Protein AF-A0A7C6YWI2-F1 (afdb_monomer)

Radius of gyration: 17.61 Å; Cα contacts (8 Å, |Δi|>4): 154; chains: 1; bounding box: 39×37×52 Å

Solvent-accessible surface area (backbone atoms only — not comparable to full-atom values): 9623 Å² total; per-residue (Å²): 135,79,78,83,79,51,49,63,58,47,28,49,43,37,75,75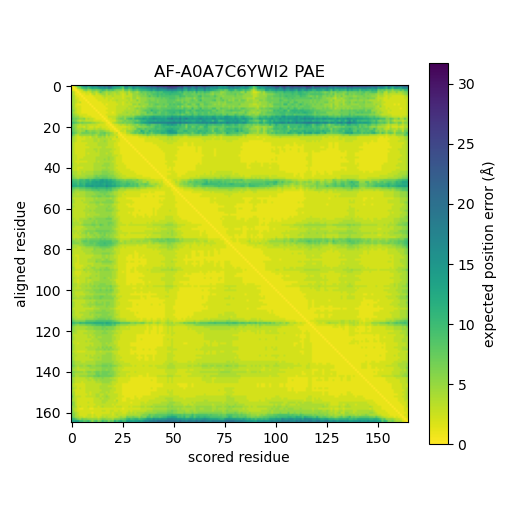,63,52,90,75,86,89,83,56,56,66,49,53,40,34,41,50,49,42,53,55,40,50,51,50,49,50,52,68,77,43,61,95,52,94,68,86,73,39,54,48,75,57,51,46,50,53,50,47,67,76,55,40,80,74,41,55,89,78,56,69,77,56,72,68,51,39,57,47,41,63,78,66,36,72,79,34,49,54,64,79,47,55,83,38,66,71,40,45,50,20,47,50,45,41,51,55,62,54,67,73,48,80,72,59,64,71,57,32,48,73,64,35,49,72,57,34,56,32,36,78,69,71,74,41,68,83,46,67,70,51,50,36,53,50,53,30,42,54,57,54,50,36,55,51,62,20,72,49,133

Sequence (165 aa):
SVEWPSKNHLKEMVADGVGILKVGPELTFAFREALFLLENIERELFVGSRRELSNLKSVVEEVMLAEPKDWRPYYKGGEEELRFARKYSLSDRIRYYWPHPKISGALSTLLANLNARELPLPLLSQYFPIQYEKIRAGKLVNNPEALIKDHIGEILAKYHFATKP

Foldseek 3Di:
DDDDDFLVRLLVCVVVPPPDDDDDLVLLLLLLLLLVLLLVLLCVVQPVHPDDALVLLVLLVVVCVVPVVQPVVPFDDDPVSSSCCSRPNSVNSSSVCCPPPSNVVSSVRSQVSQVVDFRDLVSCCVRPVVVSVCVVVVNFDRGSVRSSVVSSVVVVVSNVSSPDD

Nearest PDB structures (foldseek):
  2fiq-assembly3_A  TM=9.652E-01  e=5.813E-12  Escherichia coli O157:H7
  2fiq-assembly2_D  TM=9.408E-01  e=7.097E-12  Escherichia coli O157:H7
  2fiq-assembly3_C  TM=9.619E-01  e=1.742E-11  Escherichia coli O157:H7
  3txv-assembly1_A  TM=9.181E-01  e=4.068E-11  Sinorhizobium meliloti
  8t69-assembly1_A  TM=2.185E-01  e=2.909E+00  Homo sapiens

pLDDT: mean 94.99, std 6.32, range [50.88, 98.81]

Mean predicted aligned error: 3.67 Å

Secondary structure (DSSP, 8-state):
---PPPHHHHHHHHHTT------SHHHHHHHHHHHHHHHHHHHHHTTTSSPPP--HHHHHHHHHHH-GGGTTTT--SSHHHHHHHHHH-TT-GGGGTTTSHHHHHHHHHHHHHHHTSPPPHHHHHHH-HHHHHHHHTTSS-SSHHHHHHHHHHHHHHHHHHHH--

Structure (mmCIF, N/CA/C/O backbone):
data_AF-A0A7C6YWI2-F1
#
_entry.id   AF-A0A7C6YWI2-F1
#
loop_
_atom_site.group_PDB
_atom_site.id
_atom_site.type_symbol
_atom_site.label_atom_id
_atom_site.label_alt_id
_atom_site.label_comp_id
_atom_site.label_asym_id
_atom_site.label_entity_id
_atom_site.label_seq_id
_atom_site.pdbx_PDB_ins_code
_atom_site.Cartn_x
_atom_site.Cartn_y
_atom_site.Cartn_z
_atom_site.occupancy
_atom_site.B_iso_or_equiv
_atom_site.auth_seq_id
_atom_site.auth_comp_id
_atom_site.auth_asym_id
_atom_site.auth_atom_id
_atom_site.pdbx_PDB_model_num
ATOM 1 N N . SER A 1 1 ? 21.021 -4.063 -8.009 1.00 50.88 1 SER A N 1
ATOM 2 C CA . SER A 1 1 ? 19.937 -3.239 -7.440 1.00 50.88 1 SER A CA 1
ATOM 3 C C . SER A 1 1 ? 18.753 -3.319 -8.384 1.00 50.88 1 SER A C 1
ATOM 5 O O . SER A 1 1 ? 18.95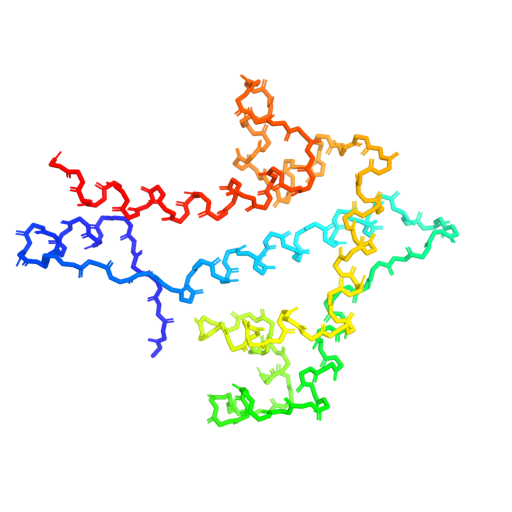9 -3.296 -9.588 1.00 50.88 1 SER A O 1
ATOM 7 N N . VAL A 1 2 ? 17.542 -3.534 -7.868 1.00 69.56 2 VAL A N 1
ATOM 8 C CA . VAL A 1 2 ? 16.312 -3.420 -8.672 1.00 69.56 2 VAL A CA 1
ATOM 9 C C . VAL A 1 2 ? 15.910 -1.957 -8.604 1.00 69.56 2 VAL A C 1
ATOM 11 O O . VAL A 1 2 ? 15.754 -1.461 -7.498 1.00 69.56 2 VAL A O 1
ATOM 14 N N . GLU A 1 3 ? 15.771 -1.288 -9.742 1.00 80.25 3 GLU A N 1
ATOM 15 C CA . GLU A 1 3 ? 15.262 0.081 -9.853 1.00 80.25 3 GLU A CA 1
ATOM 16 C C . GLU A 1 3 ? 14.166 0.101 -10.918 1.00 80.25 3 GLU A C 1
ATOM 18 O O . GLU A 1 3 ? 14.255 -0.618 -11.918 1.00 80.25 3 GLU A O 1
ATOM 23 N N . TRP A 1 4 ? 13.109 0.885 -10.697 1.00 86.88 4 TRP A N 1
ATOM 24 C CA . TRP A 1 4 ? 12.028 1.005 -11.671 1.00 86.88 4 TRP A CA 1
ATOM 25 C C . TRP A 1 4 ? 12.378 2.046 -12.733 1.00 86.88 4 TRP A C 1
ATOM 27 O O . TRP A 1 4 ? 12.786 3.156 -12.384 1.00 86.88 4 TRP A O 1
ATOM 37 N N . PRO A 1 5 ? 12.193 1.736 -14.027 1.00 86.06 5 PRO A N 1
ATOM 38 C CA . PRO A 1 5 ? 12.545 2.662 -15.091 1.00 86.06 5 PRO A CA 1
ATOM 39 C C . PRO A 1 5 ? 11.615 3.880 -15.081 1.00 86.06 5 PRO A C 1
ATOM 41 O O . PRO A 1 5 ? 10.404 3.771 -14.839 1.00 86.06 5 PRO A O 1
ATOM 44 N N . SER A 1 6 ? 12.180 5.052 -15.375 1.00 90.06 6 SER A N 1
ATOM 45 C CA . SER A 1 6 ? 11.403 6.276 -15.579 1.00 90.06 6 SER A CA 1
ATOM 46 C C . SER A 1 6 ? 10.552 6.176 -16.852 1.00 90.06 6 SER A C 1
ATOM 48 O O . SER A 1 6 ? 10.843 5.387 -17.752 1.00 90.06 6 SER A O 1
ATOM 50 N N . LYS A 1 7 ? 9.510 7.010 -16.973 1.00 91.19 7 LYS A N 1
ATOM 51 C CA . LYS A 1 7 ? 8.679 7.056 -18.193 1.00 91.19 7 LYS A CA 1
ATOM 52 C C . LYS A 1 7 ? 9.482 7.378 -19.461 1.00 91.19 7 LYS A C 1
ATOM 54 O O . LYS A 1 7 ? 9.164 6.858 -20.523 1.00 91.19 7 LYS A O 1
ATOM 59 N N . ASN A 1 8 ? 10.516 8.216 -19.341 1.00 91.44 8 ASN A N 1
ATOM 60 C CA . ASN A 1 8 ? 11.359 8.608 -20.471 1.00 91.44 8 ASN A CA 1
ATOM 61 C C . ASN A 1 8 ? 12.277 7.459 -20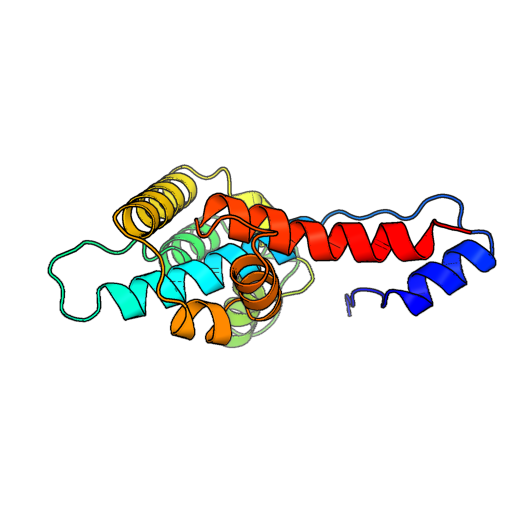.874 1.00 91.44 8 ASN A C 1
ATOM 63 O O . ASN A 1 8 ? 12.360 7.148 -22.052 1.00 91.44 8 ASN A O 1
ATOM 67 N N . HIS A 1 9 ? 12.857 6.759 -19.897 1.00 91.19 9 HIS A N 1
ATOM 68 C CA . HIS A 1 9 ? 13.675 5.588 -20.183 1.00 91.19 9 HIS A CA 1
ATOM 69 C C . HIS A 1 9 ? 12.858 4.473 -20.851 1.00 91.19 9 HIS A C 1
ATOM 71 O O . HIS A 1 9 ? 13.295 3.870 -21.822 1.00 91.19 9 HIS A O 1
ATOM 77 N N . LEU A 1 10 ? 11.621 4.244 -20.396 1.00 91.19 10 LEU A N 1
ATOM 78 C CA . LEU A 1 10 ? 10.709 3.313 -21.067 1.00 91.19 10 LEU A CA 1
ATOM 79 C C . LEU A 1 10 ? 10.409 3.741 -22.517 1.00 91.19 10 LEU A C 1
ATOM 81 O O . LEU A 1 10 ? 10.327 2.887 -23.395 1.00 91.19 10 LEU A O 1
ATOM 85 N N . LYS A 1 11 ? 10.244 5.045 -22.775 1.00 90.75 11 LYS A N 1
ATOM 86 C CA . LYS A 1 11 ? 10.012 5.596 -24.122 1.00 90.75 11 LYS A CA 1
ATOM 87 C C . LYS A 1 11 ? 11.243 5.420 -25.020 1.00 90.75 11 LYS A C 1
ATOM 89 O O . LYS A 1 11 ? 11.083 5.036 -26.173 1.00 90.75 11 LYS A O 1
ATOM 94 N N . GLU A 1 12 ? 12.442 5.656 -24.488 1.00 92.50 12 GLU A N 1
ATOM 95 C CA . GLU A 1 12 ? 13.721 5.399 -25.167 1.00 92.50 12 GLU A CA 1
ATOM 96 C C . GLU A 1 12 ? 13.840 3.922 -25.551 1.00 92.50 12 GLU A C 1
ATOM 98 O O . GLU A 1 12 ? 14.053 3.615 -26.715 1.00 92.50 12 GLU A O 1
ATOM 103 N N . MET A 1 13 ? 13.558 2.999 -24.624 1.00 90.19 13 MET A N 1
ATOM 104 C CA . MET A 1 13 ? 13.566 1.560 -24.917 1.00 90.19 13 MET A CA 1
ATOM 105 C C . MET A 1 13 ? 12.621 1.183 -26.068 1.00 90.19 13 MET A C 1
ATOM 107 O O . MET A 1 13 ? 12.970 0.356 -26.909 1.00 90.19 13 MET A O 1
ATOM 111 N N . VAL A 1 14 ? 11.416 1.763 -26.114 1.00 90.56 14 VAL A N 1
ATOM 112 C CA . VAL A 1 14 ? 10.465 1.524 -27.213 1.00 90.56 14 VAL A CA 1
ATOM 113 C C . VAL A 1 14 ? 10.999 2.093 -28.530 1.00 90.56 14 VAL A C 1
ATOM 115 O O . VAL A 1 14 ? 10.908 1.418 -29.554 1.00 90.56 14 VAL A O 1
ATOM 118 N N . ALA A 1 15 ? 11.587 3.294 -28.508 1.00 89.69 15 ALA A N 1
ATOM 119 C CA . ALA A 1 15 ? 12.219 3.899 -29.681 1.00 89.69 15 ALA A CA 1
ATOM 120 C C . ALA A 1 15 ? 13.410 3.068 -30.199 1.00 89.69 15 ALA A C 1
ATOM 122 O O . ALA A 1 15 ? 13.584 2.943 -31.410 1.00 89.69 15 ALA A O 1
ATOM 123 N N . ASP A 1 16 ? 14.147 2.421 -29.294 1.00 91.56 16 ASP A N 1
ATOM 124 C CA . ASP A 1 16 ? 15.270 1.524 -29.592 1.00 91.56 16 ASP A CA 1
ATOM 125 C C . ASP A 1 16 ? 14.826 0.107 -30.018 1.00 91.56 16 ASP A C 1
ATOM 127 O O . ASP A 1 16 ? 15.650 -0.790 -30.209 1.00 91.56 16 ASP A O 1
ATOM 131 N N . GLY A 1 17 ? 13.518 -0.117 -30.198 1.00 87.25 17 GLY A N 1
ATOM 132 C CA . GLY A 1 17 ? 12.968 -1.342 -30.783 1.00 87.25 17 GLY A CA 1
ATOM 133 C C . GLY A 1 17 ? 12.512 -2.406 -29.781 1.00 87.25 17 GLY A C 1
ATOM 134 O O . GLY A 1 17 ? 12.210 -3.533 -30.186 1.00 87.25 17 GLY A O 1
ATOM 135 N N . VAL A 1 18 ? 12.409 -2.092 -28.483 1.00 85.88 18 VAL A N 1
ATOM 136 C CA . VAL A 1 18 ? 11.802 -3.013 -27.506 1.00 85.88 18 VAL A CA 1
ATOM 137 C C . VAL A 1 18 ? 10.291 -3.110 -27.749 1.00 85.88 18 VAL A C 1
ATOM 139 O O . VAL A 1 18 ? 9.519 -2.241 -27.354 1.00 85.88 18 VAL A O 1
ATOM 142 N N . GLY A 1 19 ? 9.851 -4.211 -28.364 1.00 78.00 19 GLY A N 1
ATOM 143 C CA . GLY A 1 19 ? 8.444 -4.420 -28.737 1.00 78.00 19 GLY A CA 1
ATOM 144 C C . GLY A 1 19 ? 7.491 -4.810 -27.596 1.00 78.00 19 GLY A C 1
ATOM 145 O O . GLY A 1 19 ? 6.278 -4.757 -27.780 1.00 78.0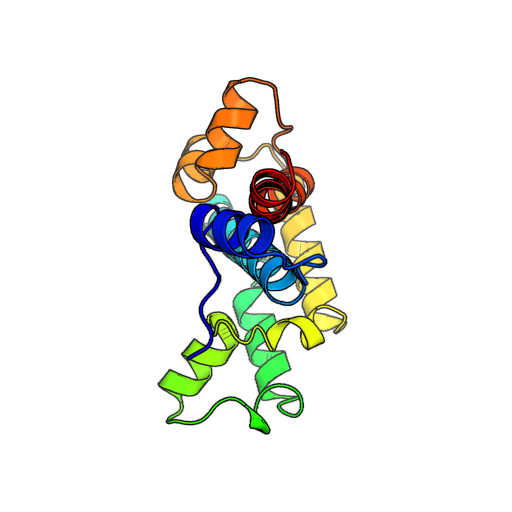0 19 GLY A O 1
ATOM 146 N N . ILE A 1 20 ? 7.999 -5.224 -26.426 1.00 84.50 20 ILE A N 1
ATOM 147 C CA . ILE A 1 20 ? 7.179 -5.616 -25.263 1.00 84.50 20 ILE A CA 1
ATOM 148 C C . ILE A 1 20 ? 7.828 -5.113 -23.970 1.00 84.50 20 ILE A C 1
ATOM 150 O O . ILE A 1 20 ? 8.910 -5.564 -23.595 1.00 84.50 20 ILE A O 1
ATOM 154 N N . LEU A 1 21 ? 7.122 -4.249 -23.236 1.00 85.06 21 LEU A N 1
ATOM 155 C CA . LEU A 1 21 ? 7.493 -3.823 -21.885 1.00 85.06 21 LEU A CA 1
ATOM 156 C C . LEU A 1 21 ? 6.736 -4.663 -20.844 1.00 85.06 21 LEU A C 1
ATOM 158 O O . LEU A 1 21 ? 5.508 -4.640 -20.790 1.00 85.06 21 LEU A O 1
ATOM 162 N N . LYS A 1 22 ? 7.457 -5.416 -20.005 1.00 82.00 22 LYS A N 1
ATOM 163 C CA . LYS A 1 22 ? 6.855 -6.216 -18.925 1.00 82.00 22 LYS A CA 1
ATOM 164 C C . LYS A 1 22 ? 6.715 -5.381 -17.656 1.00 82.00 22 LYS A C 1
ATOM 166 O O . LYS A 1 22 ? 7.710 -4.874 -17.148 1.00 82.00 22 LYS A O 1
ATOM 171 N N . VAL A 1 23 ? 5.509 -5.337 -17.095 1.00 82.12 23 VAL A N 1
ATOM 172 C CA . VAL A 1 23 ? 5.235 -4.739 -15.784 1.00 82.12 23 VAL A CA 1
ATOM 173 C C . VAL A 1 23 ? 4.556 -5.772 -14.882 1.00 82.12 23 VAL A C 1
ATOM 175 O O . VAL A 1 23 ? 3.600 -6.427 -15.286 1.00 82.12 23 VAL A O 1
ATOM 178 N N . GLY A 1 24 ? 5.076 -5.963 -13.670 1.00 81.44 24 GLY A N 1
ATOM 179 C CA . GLY A 1 24 ? 4.527 -6.926 -12.709 1.00 81.44 24 GLY A CA 1
ATOM 180 C C . GLY A 1 24 ? 4.742 -6.469 -11.270 1.00 81.44 24 GLY A C 1
ATOM 181 O O . GLY A 1 24 ? 3.821 -5.894 -10.697 1.00 81.44 24 GLY A O 1
ATOM 182 N N . PRO A 1 25 ? 5.949 -6.643 -10.697 1.00 87.19 25 PRO A N 1
ATOM 183 C CA . PRO A 1 25 ? 6.215 -6.259 -9.310 1.00 87.19 25 PRO A CA 1
ATOM 184 C C . PRO A 1 25 ? 5.953 -4.777 -9.015 1.00 87.19 25 PRO A C 1
ATOM 186 O O . PRO A 1 25 ? 5.549 -4.445 -7.913 1.00 87.19 25 PRO A O 1
ATOM 189 N N . GLU A 1 26 ? 6.123 -3.885 -9.994 1.00 94.00 26 GLU A N 1
ATOM 190 C CA . GLU A 1 26 ? 5.836 -2.458 -9.815 1.00 94.00 26 GLU A CA 1
ATOM 191 C C . GLU A 1 26 ? 4.339 -2.175 -9.553 1.00 94.00 26 GLU A C 1
ATOM 193 O O . GLU A 1 26 ? 4.011 -1.287 -8.771 1.00 94.00 26 GLU A O 1
ATOM 198 N N . LEU A 1 27 ? 3.421 -2.965 -10.131 1.00 94.81 27 LEU A N 1
ATOM 199 C CA . LEU A 1 27 ? 1.977 -2.809 -9.892 1.00 94.81 27 LEU A CA 1
ATOM 200 C C . LEU A 1 27 ? 1.594 -3.238 -8.475 1.00 94.81 27 LEU A C 1
ATOM 202 O O . LEU A 1 27 ? 0.852 -2.538 -7.788 1.00 94.81 27 LEU A O 1
ATOM 206 N N . THR A 1 28 ? 2.103 -4.385 -8.024 1.00 95.69 28 THR A N 1
ATOM 207 C CA . THR A 1 28 ? 1.846 -4.882 -6.665 1.00 95.69 28 THR A CA 1
ATOM 208 C C . THR A 1 28 ? 2.580 -4.063 -5.605 1.00 95.69 28 THR A C 1
ATOM 210 O O . THR A 1 28 ? 2.076 -3.916 -4.491 1.00 95.69 28 THR A O 1
ATOM 213 N N . PHE A 1 29 ? 3.701 -3.442 -5.970 1.00 96.94 29 PHE A N 1
ATOM 214 C CA . PHE A 1 29 ? 4.390 -2.462 -5.142 1.00 96.94 29 PHE A CA 1
ATOM 215 C C . PHE A 1 29 ? 3.542 -1.200 -4.951 1.00 96.94 29 PHE A C 1
ATOM 217 O O . PHE A 1 29 ? 3.335 -0.786 -3.812 1.00 96.94 29 PHE A O 1
ATOM 224 N N . ALA A 1 30 ? 2.984 -0.635 -6.027 1.00 97.62 30 ALA A N 1
ATOM 225 C CA . ALA A 1 30 ? 2.069 0.506 -5.937 1.00 97.62 30 ALA A CA 1
ATOM 226 C C . ALA A 1 30 ? 0.808 0.160 -5.126 1.00 97.62 30 ALA A C 1
ATOM 228 O O . ALA A 1 30 ? 0.386 0.932 -4.267 1.00 97.62 30 ALA A O 1
ATOM 229 N N . PHE A 1 31 ? 0.243 -1.038 -5.313 1.00 98.38 31 PHE A N 1
ATOM 230 C CA . PHE A 1 31 ? -0.842 -1.532 -4.459 1.00 98.38 31 PHE A CA 1
ATOM 231 C C . PHE A 1 31 ? -0.450 -1.502 -2.974 1.00 98.38 31 PHE A C 1
ATOM 233 O O . PHE A 1 31 ? -1.176 -0.944 -2.152 1.00 98.38 31 PHE A O 1
ATOM 240 N N . ARG A 1 32 ? 0.729 -2.033 -2.628 1.00 98.50 32 ARG A N 1
ATOM 241 C CA . ARG A 1 32 ? 1.246 -2.025 -1.255 1.00 98.50 32 ARG A CA 1
ATOM 242 C C . ARG A 1 32 ? 1.410 -0.614 -0.697 1.00 98.50 32 ARG A C 1
ATOM 244 O O . ARG A 1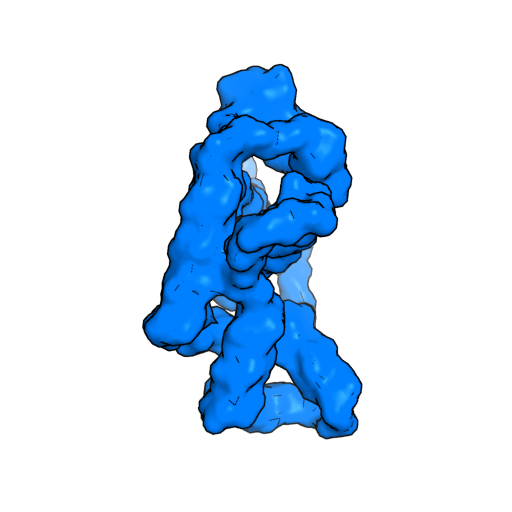 32 ? 1.079 -0.386 0.465 1.00 98.50 32 ARG A O 1
ATOM 251 N N . GLU A 1 33 ? 1.935 0.320 -1.486 1.00 98.56 33 GLU A N 1
ATOM 252 C CA . GLU A 1 33 ? 2.055 1.724 -1.081 1.00 98.56 33 GLU A CA 1
ATOM 253 C C . GLU A 1 33 ? 0.695 2.319 -0.739 1.00 98.56 33 GLU A C 1
ATOM 255 O O . GLU A 1 33 ? 0.533 2.839 0.364 1.00 98.56 33 GLU A O 1
ATOM 260 N N . ALA A 1 34 ? -0.293 2.167 -1.625 1.00 98.75 34 ALA A N 1
ATOM 261 C CA . ALA A 1 34 ? -1.642 2.665 -1.386 1.00 98.75 34 ALA A CA 1
ATOM 262 C C . ALA A 1 34 ? -2.219 2.108 -0.075 1.00 98.75 34 ALA A C 1
ATOM 264 O O . ALA A 1 34 ? -2.732 2.861 0.749 1.00 98.75 34 ALA A O 1
ATOM 265 N N . LEU A 1 35 ? -2.062 0.809 0.186 1.00 98.81 35 LEU A N 1
ATOM 266 C CA . LEU A 1 35 ? -2.521 0.216 1.443 1.00 98.81 35 LEU A CA 1
ATOM 267 C C . LEU A 1 35 ? -1.813 0.797 2.676 1.00 98.81 35 LEU A C 1
ATOM 269 O O . LEU A 1 35 ? -2.454 1.068 3.690 1.00 98.81 35 LEU A O 1
ATOM 273 N N . PHE A 1 36 ? -0.500 1.019 2.605 1.00 98.81 36 PHE A N 1
ATOM 274 C CA . PHE A 1 36 ? 0.265 1.568 3.730 1.00 98.81 36 PHE A CA 1
ATOM 275 C C . PHE A 1 36 ? -0.072 3.035 4.012 1.00 98.81 36 PHE A C 1
ATOM 277 O O . PHE A 1 36 ? -0.052 3.442 5.180 1.00 98.81 36 PHE A O 1
ATOM 284 N N . LEU A 1 37 ? -0.368 3.805 2.962 1.00 98.75 37 LEU A N 1
ATOM 285 C CA . LEU A 1 37 ? -0.844 5.186 3.037 1.00 98.75 37 LEU A CA 1
ATOM 286 C C . LEU A 1 37 ? -2.255 5.243 3.635 1.00 98.75 37 LEU A C 1
ATOM 288 O O . LEU A 1 37 ? -2.499 6.034 4.543 1.00 98.75 37 LEU A O 1
ATOM 292 N N . LEU A 1 38 ? -3.156 4.355 3.208 1.00 98.81 38 LEU A N 1
ATOM 293 C CA . LEU A 1 38 ? -4.499 4.233 3.779 1.00 98.81 38 LEU A CA 1
ATOM 294 C C . LEU A 1 38 ? -4.467 3.840 5.258 1.00 98.81 38 LEU A C 1
ATOM 296 O O . LEU A 1 38 ? -5.215 4.410 6.044 1.00 98.81 38 LEU A O 1
ATOM 300 N N . GLU A 1 39 ? -3.579 2.936 5.679 1.00 98.69 39 GLU A N 1
ATOM 301 C CA . GLU A 1 39 ? -3.433 2.625 7.108 1.00 98.69 39 GLU A CA 1
ATOM 302 C C . GLU A 1 39 ? -2.938 3.838 7.915 1.00 98.69 39 GLU A C 1
ATOM 304 O O . GLU A 1 39 ? -3.345 4.025 9.059 1.00 98.69 39 GLU A O 1
ATOM 309 N N . ASN A 1 40 ? -2.077 4.693 7.347 1.00 98.62 40 ASN A N 1
ATOM 310 C CA . ASN A 1 40 ? -1.708 5.941 8.028 1.00 98.62 40 ASN A CA 1
ATOM 311 C C . ASN A 1 40 ? -2.933 6.847 8.202 1.00 98.62 40 ASN A C 1
ATOM 313 O O . ASN A 1 40 ? -3.160 7.346 9.299 1.00 98.62 40 ASN A O 1
ATOM 317 N N . ILE A 1 41 ? -3.760 6.989 7.162 1.00 98.56 41 ILE A N 1
ATOM 318 C CA . ILE A 1 41 ? -5.023 7.733 7.248 1.00 98.56 41 ILE A CA 1
ATOM 319 C C . ILE A 1 41 ? -5.940 7.133 8.321 1.00 98.56 41 ILE A C 1
ATOM 321 O O . ILE A 1 41 ? -6.489 7.874 9.130 1.00 98.56 41 ILE A O 1
ATOM 325 N N . GLU A 1 42 ? -6.091 5.807 8.363 1.00 98.38 42 GLU A N 1
ATOM 326 C CA . GLU A 1 42 ? -6.896 5.112 9.376 1.00 98.38 42 GLU A CA 1
ATOM 327 C C . GLU A 1 42 ? -6.430 5.460 10.796 1.00 98.38 42 GLU A C 1
ATOM 329 O O . GLU A 1 42 ? -7.249 5.801 11.651 1.00 98.38 42 GLU A O 1
ATOM 334 N N . ARG A 1 43 ? -5.115 5.423 11.042 1.00 97.50 43 ARG A N 1
ATOM 335 C CA . ARG A 1 43 ? -4.528 5.749 12.349 1.00 97.50 43 ARG A CA 1
ATOM 336 C C . ARG A 1 43 ? -4.828 7.181 12.776 1.00 97.50 43 ARG A C 1
ATOM 338 O O . ARG A 1 43 ? -5.234 7.379 13.917 1.00 97.50 43 ARG A O 1
ATOM 345 N N . GLU A 1 44 ? -4.678 8.147 11.874 1.00 97.38 44 GLU A N 1
ATOM 346 C CA . GLU A 1 44 ? -4.980 9.554 12.168 1.00 97.38 44 GLU A CA 1
ATOM 347 C C . GLU A 1 44 ? -6.478 9.776 12.416 1.00 97.38 44 GLU A C 1
ATOM 349 O O . GLU A 1 44 ? -6.873 10.483 13.342 1.00 97.38 44 GLU A O 1
ATOM 354 N N . LEU A 1 45 ? -7.340 9.133 11.623 1.00 95.81 45 LEU A N 1
ATOM 355 C CA . LEU A 1 45 ? -8.793 9.293 11.723 1.00 95.81 45 LEU A CA 1
ATOM 356 C C . LEU A 1 45 ? -9.391 8.769 13.022 1.00 95.81 45 LEU A C 1
ATOM 358 O O . LEU A 1 45 ? -10.421 9.276 13.478 1.00 95.81 45 LEU A O 1
ATOM 362 N N . PHE A 1 46 ? -8.789 7.722 13.571 1.00 94.88 46 PHE A N 1
ATOM 363 C CA . PHE A 1 46 ? -9.318 6.991 14.713 1.00 94.88 46 PHE A CA 1
ATOM 364 C C . PHE A 1 46 ? -8.416 7.094 15.944 1.00 94.88 46 PHE A C 1
ATOM 366 O O . PHE A 1 46 ? -8.622 6.350 16.909 1.00 94.88 46 PHE A O 1
ATOM 373 N N . VAL A 1 47 ? -7.461 8.031 15.949 1.00 91.94 47 VAL A N 1
ATOM 374 C CA . VAL A 1 47 ? -6.599 8.294 17.104 1.00 91.94 47 VAL A CA 1
ATOM 375 C C . VAL A 1 47 ? -7.453 8.600 18.342 1.00 91.94 47 VAL A C 1
ATOM 377 O O . VAL A 1 47 ? -8.407 9.376 18.291 1.00 91.94 47 VAL A O 1
ATOM 380 N N . GLY A 1 48 ? -7.171 7.921 19.457 1.00 87.69 48 GLY A N 1
ATOM 381 C CA . GLY A 1 48 ? -7.935 8.062 20.705 1.00 87.69 48 GLY A CA 1
ATOM 382 C C . GLY A 1 48 ? -9.374 7.521 20.670 1.00 87.69 48 GLY A C 1
ATOM 383 O O . GLY A 1 48 ? -10.088 7.631 21.667 1.00 87.69 48 GLY A O 1
ATOM 384 N N . SER A 1 49 ? -9.820 6.924 19.561 1.00 91.75 49 SER A N 1
ATOM 385 C CA . SER A 1 49 ? -11.128 6.271 19.487 1.00 91.75 49 SER A CA 1
ATOM 386 C C . SER A 1 49 ? -11.086 4.858 20.086 1.00 91.75 49 SER A C 1
ATOM 388 O O . SER A 1 49 ? -10.028 4.250 20.222 1.00 91.75 49 SER A O 1
ATOM 390 N N . ARG A 1 50 ? -12.260 4.299 20.411 1.00 92.38 50 ARG A N 1
ATOM 391 C CA . ARG A 1 50 ? -12.403 2.880 20.800 1.00 92.38 50 ARG A CA 1
ATOM 392 C C . ARG A 1 50 ? -12.477 1.933 19.596 1.00 92.38 50 ARG A C 1
ATOM 394 O O . ARG A 1 50 ? -12.764 0.753 19.776 1.00 92.38 50 ARG A O 1
ATOM 401 N N . ARG A 1 51 ? -12.316 2.450 18.374 1.00 92.75 51 ARG A N 1
ATOM 402 C CA . ARG A 1 51 ? -12.430 1.650 17.157 1.00 92.75 51 ARG A CA 1
ATOM 403 C C . ARG A 1 51 ? -11.188 0.786 16.999 1.00 92.75 51 ARG A C 1
ATOM 405 O O . ARG A 1 51 ? -10.069 1.270 17.141 1.00 92.75 51 ARG A O 1
ATOM 412 N N . GLU A 1 52 ? -11.398 -0.482 16.682 1.00 95.31 52 GLU A N 1
ATOM 413 C CA . GLU A 1 52 ? -10.310 -1.380 16.326 1.00 95.31 52 GLU A CA 1
ATOM 414 C C . GLU A 1 52 ? -9.729 -0.984 14.962 1.00 95.31 52 GLU A C 1
ATOM 416 O O . GLU A 1 52 ? -10.469 -0.804 13.992 1.00 95.31 52 GLU A O 1
ATOM 421 N N . LEU A 1 53 ? -8.405 -0.827 14.903 1.00 97.75 53 LEU A N 1
ATOM 422 C CA . LEU A 1 53 ? -7.681 -0.521 13.670 1.00 97.75 53 LEU A CA 1
ATOM 423 C C . LEU A 1 53 ? -7.240 -1.800 12.968 1.00 97.75 53 LEU A C 1
ATOM 425 O O . LEU A 1 53 ? -6.913 -2.791 13.622 1.00 97.75 53 LEU A O 1
ATOM 429 N N . SER A 1 54 ? -7.117 -1.740 11.644 1.00 98.31 54 SER A N 1
ATOM 430 C CA . SER A 1 54 ? -6.640 -2.865 10.835 1.00 98.31 54 SER A CA 1
ATOM 431 C C . SER A 1 54 ? -5.258 -3.381 11.239 1.00 98.31 54 SER A C 1
ATOM 433 O O . SER A 1 54 ? -4.984 -4.575 11.131 1.00 98.31 54 SER A O 1
ATOM 435 N N . ASN A 1 55 ? -4.371 -2.471 11.663 1.00 98.25 55 ASN A N 1
ATOM 436 C CA . ASN A 1 55 ? -2.954 -2.738 11.916 1.00 98.25 55 ASN A CA 1
ATOM 437 C C . ASN A 1 55 ? -2.267 -3.499 10.768 1.00 98.25 55 ASN A C 1
ATOM 439 O O . ASN A 1 55 ? -1.378 -4.321 11.007 1.00 98.25 55 ASN A O 1
ATOM 443 N N . LEU A 1 56 ? -2.674 -3.223 9.524 1.00 98.69 56 LEU A N 1
ATOM 444 C CA . LEU A 1 56 ? -2.293 -3.993 8.342 1.00 98.69 56 LEU A CA 1
ATOM 445 C C . LEU A 1 56 ? -0.775 -4.225 8.233 1.00 98.69 56 LEU A C 1
ATOM 447 O O . LEU A 1 56 ? -0.344 -5.364 8.075 1.00 98.69 56 LEU A O 1
ATOM 451 N N . LYS A 1 57 ? 0.051 -3.184 8.381 1.00 98.56 57 LYS A N 1
ATOM 452 C CA . LYS A 1 57 ? 1.522 -3.263 8.364 1.00 98.56 57 LYS A CA 1
ATOM 453 C C . LYS A 1 57 ? 2.078 -4.240 9.397 1.00 98.56 57 LYS A C 1
ATOM 455 O O . LYS A 1 57 ? 3.075 -4.903 9.115 1.00 98.56 57 LYS A O 1
ATOM 460 N N . SER A 1 58 ? 1.478 -4.309 10.583 1.00 98.56 58 SER A N 1
ATOM 461 C CA . SER A 1 58 ? 1.903 -5.222 11.650 1.00 98.56 58 SER A CA 1
ATOM 462 C C . SER A 1 58 ? 1.455 -6.653 11.369 1.00 98.56 58 SER A C 1
ATOM 464 O O . SER A 1 58 ? 2.257 -7.569 11.511 1.00 98.56 58 SER A O 1
ATOM 466 N N . VAL A 1 59 ? 0.219 -6.841 10.899 1.00 98.75 59 VAL A N 1
ATOM 467 C CA . VAL A 1 59 ? -0.303 -8.162 10.509 1.00 98.75 59 VAL A CA 1
ATOM 468 C C . VAL A 1 59 ? 0.514 -8.755 9.362 1.00 98.75 59 VAL A C 1
ATOM 470 O O . VAL A 1 59 ? 0.867 -9.932 9.390 1.00 98.75 59 VAL A O 1
ATOM 473 N N . VAL A 1 60 ? 0.865 -7.941 8.364 1.00 98.62 60 VAL A N 1
ATOM 474 C CA . VAL A 1 60 ? 1.731 -8.371 7.263 1.00 98.62 60 VAL A CA 1
ATOM 475 C C . VAL A 1 60 ? 3.114 -8.773 7.775 1.00 98.62 60 VAL A C 1
ATOM 477 O O . VAL A 1 60 ? 3.625 -9.815 7.376 1.00 98.62 60 VAL A O 1
ATOM 480 N N . GLU A 1 61 ? 3.709 -7.984 8.671 1.00 98.50 61 GLU A N 1
ATOM 481 C CA . GLU A 1 61 ? 5.013 -8.300 9.258 1.00 98.50 61 GLU A CA 1
ATOM 482 C C . GLU A 1 61 ? 4.985 -9.622 10.040 1.00 98.50 61 GLU A C 1
ATOM 484 O O . GLU A 1 61 ? 5.864 -10.459 9.840 1.00 98.50 61 GLU A O 1
ATOM 489 N N . GLU A 1 62 ? 3.963 -9.844 10.873 1.00 98.69 62 GLU A N 1
ATOM 490 C CA . GLU A 1 62 ? 3.774 -11.093 11.622 1.00 98.69 62 GLU A CA 1
ATOM 491 C C . GLU A 1 62 ? 3.710 -12.300 10.678 1.00 98.69 62 GLU A C 1
ATOM 493 O O . GLU A 1 62 ? 4.439 -13.276 10.860 1.00 98.69 62 GLU A O 1
ATOM 498 N N . VAL A 1 63 ? 2.875 -12.222 9.638 1.00 98.75 63 VAL A N 1
ATOM 499 C CA . VAL A 1 63 ? 2.711 -13.311 8.667 1.00 98.75 63 VAL A CA 1
ATOM 500 C C . VAL A 1 63 ? 4.005 -13.552 7.892 1.00 98.75 63 VAL A C 1
ATOM 502 O O . VAL A 1 63 ? 4.421 -14.698 7.734 1.00 98.75 63 VAL A O 1
ATOM 505 N N . MET A 1 64 ? 4.681 -12.495 7.433 1.00 98.62 64 MET A N 1
ATOM 506 C CA . MET A 1 64 ? 5.947 -12.647 6.717 1.00 98.62 64 MET A CA 1
ATOM 507 C C . MET A 1 64 ? 7.026 -13.277 7.607 1.00 98.62 64 MET A C 1
ATOM 509 O O . MET A 1 64 ? 7.807 -14.090 7.116 1.00 98.62 64 MET A O 1
ATOM 513 N N . LEU A 1 65 ? 7.089 -12.939 8.896 1.00 98.50 65 LEU A N 1
ATOM 514 C CA . LEU A 1 65 ? 8.023 -13.565 9.837 1.00 98.50 65 LEU A CA 1
ATOM 515 C C . LEU A 1 65 ? 7.690 -15.038 10.097 1.00 98.50 65 LEU A C 1
ATOM 517 O O . LEU A 1 65 ? 8.604 -15.863 10.123 1.00 98.50 65 LEU A O 1
ATOM 521 N N . ALA A 1 66 ? 6.405 -15.367 10.253 1.00 98.56 66 ALA A N 1
ATOM 522 C CA . ALA A 1 66 ? 5.942 -16.735 10.478 1.00 98.56 66 ALA A CA 1
ATOM 523 C C . ALA A 1 66 ? 6.152 -17.641 9.252 1.00 98.56 66 ALA A C 1
ATOM 525 O O . ALA A 1 66 ? 6.485 -18.817 9.396 1.00 98.56 66 ALA A O 1
ATOM 526 N N . GLU A 1 67 ? 6.010 -17.095 8.043 1.00 98.31 67 GLU A N 1
ATOM 527 C CA . GLU A 1 67 ? 6.117 -17.838 6.787 1.00 98.31 67 GLU A CA 1
ATOM 528 C C . GLU A 1 67 ? 7.220 -17.274 5.877 1.00 98.31 67 GLU A C 1
ATOM 530 O O . GLU A 1 67 ? 6.936 -16.710 4.823 1.00 98.31 67 GLU A O 1
ATOM 535 N N . PRO A 1 68 ? 8.512 -17.430 6.206 1.00 98.12 68 PRO A N 1
ATOM 536 C CA . PRO A 1 68 ? 9.581 -16.668 5.560 1.00 98.12 68 PRO A CA 1
ATOM 537 C C . PRO A 1 68 ? 9.976 -17.150 4.152 1.00 98.12 68 PRO A C 1
ATOM 539 O O . PRO A 1 68 ? 10.841 -16.544 3.514 1.00 98.12 68 PRO A O 1
ATOM 542 N N . LYS A 1 69 ? 9.366 -18.233 3.651 1.00 98.00 69 LYS A N 1
ATOM 543 C CA . LYS A 1 69 ? 9.757 -18.935 2.412 1.00 98.00 69 LYS A CA 1
ATOM 544 C C . LYS A 1 69 ? 9.847 -18.016 1.186 1.00 98.00 69 LYS A C 1
ATOM 546 O O . LYS A 1 69 ? 10.772 -18.152 0.388 1.00 98.00 69 LYS A O 1
ATOM 551 N N . ASP A 1 70 ? 8.940 -17.045 1.067 1.00 97.12 70 ASP A N 1
ATOM 552 C CA . ASP A 1 70 ? 8.824 -16.218 -0.134 1.00 97.12 70 ASP A CA 1
ATOM 553 C C . ASP A 1 70 ? 9.752 -14.998 -0.129 1.00 97.12 70 ASP A C 1
ATOM 555 O O . ASP A 1 70 ? 9.965 -14.413 -1.193 1.00 97.12 70 ASP A O 1
ATOM 559 N N . TRP A 1 71 ? 10.361 -14.624 1.005 1.00 97.88 71 TRP A N 1
ATOM 560 C CA . TRP A 1 71 ? 11.293 -13.486 1.082 1.00 97.88 71 TRP A CA 1
ATOM 561 C C . TRP A 1 71 ? 12.705 -13.847 1.555 1.00 97.88 71 TRP A C 1
ATOM 563 O O . TRP A 1 71 ? 13.669 -13.214 1.120 1.00 97.88 71 TRP A O 1
ATOM 573 N N . ARG A 1 72 ? 12.870 -14.868 2.404 1.00 97.31 72 ARG A N 1
ATOM 574 C CA . ARG A 1 72 ? 14.152 -15.214 3.048 1.00 97.31 72 ARG A CA 1
ATOM 575 C C . ARG A 1 72 ? 15.295 -15.536 2.079 1.00 97.31 72 ARG A C 1
ATOM 577 O O . ARG A 1 72 ? 16.430 -15.146 2.373 1.00 97.31 72 ARG A O 1
ATOM 584 N N . PRO A 1 73 ? 15.061 -16.196 0.927 1.00 97.44 73 PRO A N 1
ATOM 585 C CA . PRO A 1 73 ? 16.122 -16.398 -0.055 1.00 97.44 73 PRO A CA 1
ATOM 586 C C . PRO A 1 73 ? 16.648 -15.082 -0.648 1.00 97.44 73 PRO A C 1
ATOM 588 O O . PRO A 1 73 ? 17.832 -15.005 -0.970 1.00 97.44 73 PRO A O 1
ATOM 591 N N . TYR A 1 74 ? 15.797 -14.053 -0.732 1.00 96.00 74 TYR A N 1
ATOM 592 C CA . TYR A 1 74 ? 16.039 -12.805 -1.463 1.00 96.00 74 TYR A CA 1
ATOM 593 C C . TYR A 1 74 ? 16.607 -11.690 -0.586 1.00 96.00 74 TYR A C 1
ATOM 595 O O . TYR A 1 74 ? 17.458 -10.931 -1.041 1.00 96.00 74 TYR A O 1
ATOM 603 N N . TYR A 1 75 ? 16.153 -11.576 0.662 1.00 96.75 75 TYR A N 1
ATOM 604 C CA . TYR A 1 75 ? 16.626 -10.533 1.572 1.00 96.75 75 TYR A CA 1
ATOM 605 C C . TYR A 1 75 ? 17.765 -11.053 2.449 1.00 96.75 75 TYR A C 1
ATOM 607 O O . TYR A 1 75 ? 17.690 -12.145 3.021 1.00 96.75 75 TYR A O 1
ATOM 615 N N . LYS A 1 76 ? 18.829 -10.255 2.546 1.00 95.19 76 LYS A N 1
ATOM 616 C CA . LYS A 1 76 ? 20.033 -10.510 3.345 1.00 95.19 76 LYS A CA 1
ATOM 617 C C . LYS A 1 76 ? 20.285 -9.307 4.253 1.00 95.19 76 LYS A C 1
ATOM 619 O O . LYS A 1 76 ? 19.716 -8.247 4.011 1.00 95.19 76 LYS A O 1
ATOM 624 N N . GLY A 1 77 ? 21.121 -9.498 5.265 1.00 96.00 77 GLY A N 1
ATOM 625 C CA . GLY A 1 77 ? 21.448 -8.462 6.239 1.00 96.00 77 GLY A CA 1
ATOM 626 C C . GLY A 1 77 ? 20.979 -8.787 7.654 1.00 96.00 77 GLY A C 1
ATOM 627 O O . GLY A 1 77 ? 20.476 -9.886 7.922 1.00 96.00 77 GLY A O 1
ATOM 628 N N . GLY A 1 78 ? 21.179 -7.822 8.545 1.00 97.12 78 GLY A N 1
ATOM 629 C CA . GLY A 1 78 ? 20.724 -7.851 9.930 1.00 97.12 78 GLY A CA 1
ATOM 630 C C . GLY A 1 78 ? 19.210 -7.681 10.063 1.00 97.12 78 GLY A C 1
ATOM 631 O O . GLY A 1 78 ? 18.492 -7.440 9.093 1.00 97.12 78 GLY A O 1
ATOM 632 N N . GLU A 1 79 ? 18.702 -7.797 11.288 1.00 95.81 79 GLU A N 1
ATOM 633 C CA . GLU A 1 79 ? 17.260 -7.758 11.559 1.00 95.81 79 GLU A CA 1
ATOM 634 C C . GLU A 1 79 ? 16.588 -6.472 11.052 1.00 95.81 79 GLU A C 1
ATOM 636 O O . GLU A 1 79 ? 15.512 -6.532 10.454 1.00 95.81 79 GLU A O 1
ATOM 641 N N . GLU A 1 80 ? 17.239 -5.320 11.223 1.00 97.12 80 GLU A N 1
ATOM 642 C CA . GLU A 1 80 ? 16.707 -4.029 10.781 1.00 97.12 80 GLU A CA 1
ATOM 643 C C . GLU A 1 80 ? 16.615 -3.917 9.258 1.00 97.12 80 GLU A C 1
ATOM 645 O O . GLU A 1 80 ? 15.596 -3.465 8.731 1.00 97.12 80 GLU A O 1
ATOM 650 N N . GLU A 1 81 ? 17.645 -4.381 8.547 1.00 97.81 81 GLU A N 1
ATOM 651 C CA . GLU A 1 81 ? 17.683 -4.410 7.082 1.00 97.81 81 GLU A CA 1
ATOM 652 C C . GLU A 1 81 ? 16.616 -5.360 6.536 1.00 97.81 81 GLU A C 1
ATOM 654 O O . GLU A 1 81 ? 15.904 -5.031 5.588 1.00 97.81 81 GLU A O 1
ATOM 659 N N . LEU A 1 82 ? 16.437 -6.520 7.176 1.00 98.06 82 LEU A N 1
ATOM 660 C CA . LEU A 1 82 ? 15.398 -7.477 6.812 1.00 98.06 82 LEU A CA 1
ATOM 661 C C . LEU A 1 82 ? 13.992 -6.915 7.071 1.00 98.06 82 LEU A C 1
ATOM 663 O O . LEU A 1 82 ? 13.116 -7.057 6.216 1.00 98.06 82 LEU A O 1
ATOM 667 N N . ARG A 1 83 ? 13.778 -6.245 8.211 1.00 97.69 83 ARG A N 1
ATOM 668 C CA . ARG A 1 83 ? 12.524 -5.550 8.556 1.00 97.69 83 ARG A CA 1
ATOM 669 C C . ARG A 1 83 ? 12.198 -4.460 7.543 1.00 97.69 83 ARG A C 1
ATOM 671 O O . ARG A 1 83 ? 11.059 -4.357 7.090 1.00 97.69 83 ARG A O 1
ATOM 678 N N . PHE A 1 84 ? 13.194 -3.667 7.156 1.00 98.00 84 PHE A N 1
ATOM 679 C CA . PHE A 1 84 ? 13.048 -2.665 6.108 1.00 98.00 84 PHE A CA 1
ATOM 680 C C . PHE A 1 84 ? 12.706 -3.319 4.761 1.00 98.00 84 PHE A C 1
ATOM 682 O O . PHE A 1 84 ? 11.735 -2.933 4.111 1.00 98.00 84 PHE A O 1
ATOM 689 N N . ALA A 1 85 ? 13.447 -4.354 4.361 1.00 97.81 85 ALA A N 1
ATOM 690 C CA . ALA A 1 85 ? 13.277 -5.016 3.072 1.00 97.81 85 ALA A CA 1
ATOM 691 C C . ALA A 1 85 ? 11.904 -5.690 2.916 1.00 97.81 85 ALA A C 1
ATOM 693 O O . ALA A 1 85 ? 11.310 -5.609 1.839 1.00 97.81 85 ALA A O 1
ATOM 694 N N . ARG A 1 86 ? 11.358 -6.301 3.978 1.00 97.94 86 ARG A N 1
ATOM 695 C CA . ARG A 1 86 ? 9.999 -6.876 3.964 1.00 97.94 86 ARG A CA 1
ATOM 696 C C . ARG A 1 86 ? 8.924 -5.852 3.615 1.00 97.94 86 ARG A C 1
ATOM 698 O O . ARG A 1 86 ? 7.978 -6.195 2.913 1.00 97.94 86 ARG A O 1
ATOM 705 N N . LYS A 1 87 ? 9.105 -4.602 4.045 1.00 97.38 87 LYS A N 1
ATOM 706 C CA . LYS A 1 87 ? 8.139 -3.519 3.834 1.00 97.38 87 LYS A CA 1
ATOM 707 C C . LYS A 1 87 ? 8.388 -2.720 2.559 1.00 97.38 87 LYS A C 1
ATOM 709 O O . LYS A 1 87 ? 7.425 -2.315 1.919 1.00 97.38 87 LYS A O 1
ATOM 714 N N . TYR A 1 88 ? 9.650 -2.481 2.204 1.00 97.31 88 TYR A N 1
ATOM 715 C CA . TYR A 1 88 ? 10.008 -1.418 1.258 1.00 97.31 88 TYR A CA 1
ATOM 716 C C . TYR A 1 88 ? 10.928 -1.855 0.115 1.00 97.31 88 TYR A C 1
ATOM 718 O O . TYR A 1 88 ? 11.194 -1.055 -0.779 1.00 97.31 88 TYR A O 1
ATOM 726 N N . SER A 1 89 ? 11.411 -3.103 0.097 1.00 96.06 89 SER A N 1
ATOM 727 C CA . SER A 1 89 ? 12.269 -3.564 -0.999 1.00 96.06 89 SER A CA 1
ATOM 728 C C . SER A 1 89 ? 11.539 -3.517 -2.341 1.00 96.06 89 SER A C 1
ATOM 730 O O . SER A 1 89 ? 10.435 -4.046 -2.484 1.00 96.06 89 SER A O 1
ATOM 732 N N . LEU A 1 90 ? 12.219 -2.988 -3.361 1.00 94.19 90 LEU A N 1
ATOM 733 C CA . LEU A 1 90 ? 11.745 -2.971 -4.748 1.00 94.19 90 LEU A CA 1
ATOM 734 C C . LEU A 1 90 ? 11.597 -4.385 -5.348 1.00 94.19 90 LEU A C 1
ATOM 736 O O . LEU A 1 90 ? 10.967 -4.561 -6.378 1.00 94.19 90 LEU A O 1
ATOM 740 N N . SER A 1 91 ? 12.108 -5.439 -4.699 1.00 92.75 91 SER A N 1
ATOM 741 C CA . SER A 1 91 ? 11.822 -6.822 -5.129 1.00 92.75 91 SER A CA 1
ATOM 742 C C . SER A 1 91 ? 10.380 -7.266 -4.842 1.00 92.75 91 SER A C 1
ATOM 744 O O . SER A 1 91 ? 9.961 -8.318 -5.338 1.00 92.75 91 SER A O 1
ATOM 746 N N . ASP A 1 92 ? 9.647 -6.497 -4.028 1.00 96.25 92 ASP A N 1
ATOM 747 C CA . ASP A 1 92 ? 8.217 -6.636 -3.740 1.00 96.25 92 ASP A CA 1
ATOM 748 C C . ASP A 1 92 ? 7.790 -8.063 -3.354 1.00 96.25 92 ASP A C 1
ATOM 750 O O . ASP A 1 92 ? 6.801 -8.607 -3.843 1.00 96.25 92 ASP A O 1
ATOM 754 N N . ARG A 1 93 ? 8.571 -8.735 -2.496 1.00 97.25 93 ARG A N 1
ATOM 755 C CA . ARG A 1 93 ? 8.269 -10.120 -2.081 1.00 97.25 93 ARG A CA 1
ATOM 756 C C . ARG A 1 93 ? 7.006 -10.223 -1.219 1.00 97.25 93 ARG A C 1
ATOM 758 O O . ARG A 1 93 ? 6.416 -11.293 -1.135 1.00 97.25 93 ARG A O 1
ATOM 765 N N . ILE A 1 94 ? 6.557 -9.110 -0.646 1.00 97.94 94 ILE A N 1
ATOM 766 C CA . ILE A 1 94 ? 5.276 -8.970 0.056 1.00 97.94 94 ILE A CA 1
ATOM 767 C C . ILE A 1 94 ? 4.068 -9.372 -0.814 1.00 97.94 94 ILE A C 1
ATOM 769 O O . ILE A 1 94 ? 3.070 -9.846 -0.277 1.00 97.94 94 ILE A O 1
ATOM 773 N N . ARG A 1 95 ? 4.166 -9.296 -2.154 1.00 97.38 95 ARG A N 1
ATOM 774 C CA . ARG A 1 95 ? 3.059 -9.635 -3.070 1.00 97.38 95 ARG A CA 1
ATOM 775 C C . ARG A 1 95 ? 2.497 -11.047 -2.922 1.00 97.38 95 ARG A C 1
ATOM 777 O O . ARG A 1 95 ? 1.331 -11.266 -3.228 1.00 97.38 95 ARG A O 1
ATOM 784 N N . TYR A 1 96 ? 3.317 -11.995 -2.468 1.00 97.69 96 TYR A N 1
ATOM 785 C CA . TYR A 1 96 ? 2.904 -13.388 -2.279 1.00 97.69 96 TYR A CA 1
ATOM 786 C C . TYR A 1 96 ? 2.029 -13.583 -1.035 1.00 97.69 96 TYR A C 1
ATOM 788 O O . TYR A 1 96 ? 1.369 -14.608 -0.910 1.00 97.69 96 TYR A O 1
ATOM 796 N N . TYR A 1 97 ? 1.989 -12.591 -0.142 1.00 98.25 97 TYR A N 1
ATOM 797 C CA . TYR A 1 97 ? 1.299 -12.675 1.140 1.00 98.25 97 TYR A CA 1
ATOM 798 C C . TYR A 1 97 ? -0.095 -12.035 1.124 1.00 98.25 97 TYR A C 1
ATOM 800 O O . TYR A 1 97 ? -0.887 -12.316 2.016 1.00 98.25 97 TYR A O 1
ATOM 808 N N . TRP A 1 98 ? -0.452 -11.227 0.116 1.00 97.50 98 TRP A N 1
ATOM 809 C CA . TRP A 1 98 ? -1.783 -10.598 0.044 1.00 97.50 98 TRP A CA 1
ATOM 810 C C . TRP A 1 98 ? -2.965 -11.581 0.127 1.00 97.50 98 TRP A C 1
ATOM 812 O O . TRP A 1 98 ? -3.922 -11.270 0.838 1.00 97.50 98 TRP A O 1
ATOM 822 N N . PRO A 1 99 ? -2.912 -12.777 -0.499 1.00 97.19 99 PRO A N 1
ATOM 823 C CA . PRO A 1 99 ? -3.985 -13.767 -0.379 1.00 97.19 99 PRO A CA 1
ATOM 824 C C . PRO A 1 99 ? -4.073 -14.443 0.998 1.00 97.19 99 PRO A C 1
ATOM 826 O O . PRO A 1 99 ? -5.005 -15.207 1.238 1.00 97.19 99 PRO A O 1
ATOM 829 N N . HIS A 1 100 ? -3.108 -14.222 1.900 1.00 98.56 100 HIS A N 1
ATOM 830 C CA . HIS A 1 100 ? -3.107 -14.863 3.210 1.00 98.56 100 HIS A CA 1
ATOM 831 C C . HIS A 1 100 ? -4.326 -14.397 4.035 1.00 98.56 100 HIS A C 1
ATOM 833 O O . HIS A 1 100 ? -4.524 -13.185 4.182 1.00 98.56 100 HIS A O 1
ATOM 839 N N . PRO A 1 101 ? -5.111 -15.307 4.651 1.00 98.50 101 PRO A N 1
ATOM 840 C CA . PRO A 1 101 ? -6.372 -14.958 5.312 1.00 98.50 101 PRO A CA 1
ATOM 841 C C . PRO A 1 101 ? -6.254 -13.867 6.382 1.00 98.50 101 PRO A C 1
ATOM 843 O O . PRO A 1 101 ? -7.085 -12.964 6.420 1.00 98.50 101 PRO A O 1
ATOM 846 N N . LYS A 1 102 ? -5.195 -13.886 7.209 1.00 98.56 102 LYS A N 1
ATOM 847 C CA . LYS A 1 102 ? -4.957 -12.825 8.211 1.00 98.56 102 LYS A CA 1
ATOM 848 C C . LYS A 1 102 ? -4.790 -11.441 7.569 1.00 98.56 102 LYS A C 1
ATOM 850 O O . LYS A 1 102 ? -5.353 -10.467 8.055 1.00 98.56 102 LYS A O 1
ATOM 855 N N . ILE A 1 103 ? -4.043 -11.360 6.465 1.00 98.69 103 ILE A N 1
ATOM 856 C CA . ILE A 1 103 ? -3.782 -10.097 5.762 1.00 98.69 103 ILE A CA 1
ATOM 857 C C . ILE A 1 103 ? -5.049 -9.631 5.043 1.00 98.69 103 ILE A C 1
ATOM 859 O O . ILE A 1 103 ? -5.401 -8.459 5.133 1.00 98.69 103 ILE A O 1
ATOM 863 N N . SER A 1 104 ? -5.772 -10.547 4.396 1.00 98.06 104 SER A N 1
ATOM 864 C CA . SER A 1 104 ? -7.070 -10.253 3.776 1.00 98.06 104 SER A CA 1
ATOM 865 C C . SER A 1 104 ? -8.107 -9.765 4.799 1.00 98.06 104 SER A C 1
ATOM 867 O O . SER A 1 104 ? -8.866 -8.839 4.511 1.00 98.06 104 SER A O 1
ATOM 869 N N . GLY A 1 105 ? -8.109 -10.328 6.012 1.00 98.69 105 GLY A N 1
ATOM 870 C CA . GLY A 1 105 ? -8.937 -9.865 7.128 1.00 98.69 105 GLY A CA 1
ATOM 871 C C . GLY A 1 105 ? -8.580 -8.444 7.568 1.00 98.69 105 GLY A C 1
ATOM 872 O O . GLY A 1 105 ? -9.452 -7.581 7.600 1.00 98.69 105 GLY A O 1
ATOM 873 N N . ALA A 1 106 ? -7.294 -8.167 7.808 1.00 98.75 106 ALA A N 1
ATOM 874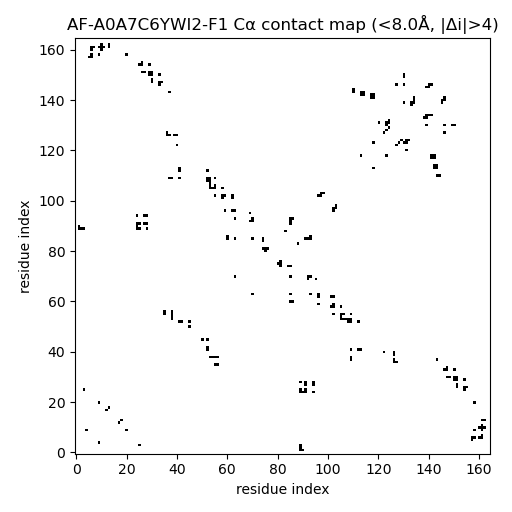 C CA . ALA A 1 106 ? -6.828 -6.822 8.151 1.00 98.75 106 ALA A CA 1
ATOM 875 C C . ALA A 1 106 ? -7.154 -5.795 7.053 1.00 98.75 106 ALA A C 1
ATOM 877 O O . ALA A 1 106 ? -7.627 -4.699 7.348 1.00 98.75 106 ALA A O 1
ATOM 878 N N . LEU A 1 107 ? -6.972 -6.159 5.780 1.00 98.62 107 LEU A N 1
ATOM 879 C CA . LEU A 1 107 ? -7.350 -5.313 4.650 1.00 98.62 107 LEU A CA 1
ATOM 880 C C . LEU A 1 107 ? -8.859 -5.030 4.632 1.00 98.62 107 LEU A C 1
ATOM 882 O O . LEU A 1 107 ? -9.267 -3.894 4.415 1.00 98.62 107 LEU A O 1
ATOM 886 N N . SER A 1 108 ? -9.688 -6.037 4.903 1.00 98.50 108 SER A N 1
ATOM 887 C CA . SER A 1 108 ? -11.142 -5.857 4.974 1.00 98.50 108 SER A CA 1
ATOM 888 C C . SER A 1 108 ? -11.532 -4.889 6.095 1.00 98.50 108 SER A C 1
ATOM 890 O O . SER A 1 108 ? -12.337 -3.988 5.867 1.00 98.50 108 SER A O 1
ATOM 892 N N . THR A 1 109 ? -10.910 -5.009 7.273 1.00 98.62 109 THR A N 1
ATOM 893 C CA . THR A 1 109 ? -11.091 -4.063 8.386 1.00 98.62 109 THR A CA 1
ATOM 894 C C . THR A 1 109 ? -10.666 -2.647 7.998 1.00 98.62 109 THR A C 1
ATOM 896 O O . THR A 1 109 ? -11.414 -1.704 8.251 1.00 98.62 109 THR A O 1
ATOM 899 N N . LEU A 1 110 ? -9.516 -2.492 7.329 1.00 98.69 110 LEU A N 1
ATOM 900 C CA . LEU A 1 110 ? -9.021 -1.194 6.859 1.00 98.69 110 LEU A CA 1
ATOM 901 C C . LEU A 1 110 ? -10.039 -0.516 5.935 1.00 98.69 110 LEU A C 1
ATOM 903 O O . LEU A 1 110 ? -10.423 0.631 6.160 1.00 98.69 110 LEU A O 1
ATOM 907 N N . LEU A 1 111 ? -10.504 -1.235 4.910 1.00 98.56 111 LEU A N 1
ATOM 908 C CA . LEU A 1 111 ? -11.470 -0.706 3.947 1.00 98.56 111 LEU A CA 1
ATOM 909 C C . LEU A 1 111 ? -12.809 -0.384 4.616 1.00 98.56 111 LEU A C 1
ATOM 911 O O . LEU A 1 111 ? -13.380 0.671 4.354 1.00 98.56 111 LEU A O 1
ATOM 915 N N . ALA A 1 112 ? -13.296 -1.241 5.516 1.00 98.31 112 ALA A N 1
ATOM 916 C CA . ALA A 1 112 ? -14.538 -0.999 6.247 1.00 98.31 112 ALA A CA 1
ATOM 917 C C . ALA A 1 112 ? -14.453 0.241 7.152 1.00 98.31 112 ALA A C 1
ATOM 919 O O . ALA A 1 112 ? -15.381 1.051 7.190 1.00 98.31 112 ALA A O 1
ATOM 920 N N . ASN A 1 113 ? -13.334 0.423 7.856 1.00 97.88 113 ASN A N 1
ATOM 921 C CA . ASN A 1 113 ? -13.104 1.588 8.704 1.00 97.88 113 ASN A CA 1
ATOM 922 C C . ASN A 1 113 ? -13.063 2.883 7.889 1.00 97.88 113 ASN A C 1
ATOM 9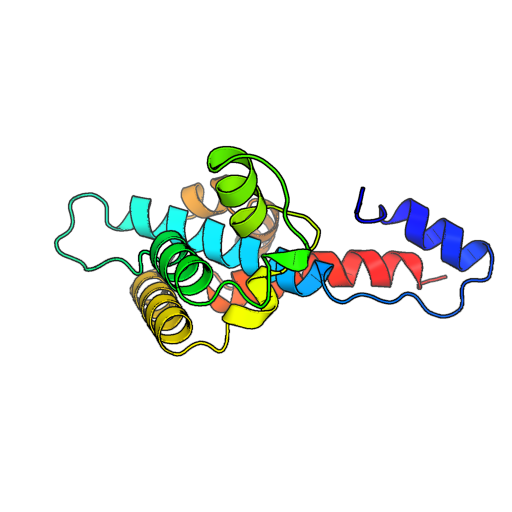24 O O . ASN A 1 113 ? -13.690 3.872 8.275 1.00 97.88 113 ASN A O 1
ATOM 928 N N . LEU A 1 114 ? -12.367 2.869 6.753 1.00 98.00 114 LEU A N 1
ATOM 929 C CA . LEU A 1 114 ? -12.215 4.038 5.891 1.00 98.00 114 LEU A CA 1
ATOM 930 C C . LEU A 1 114 ? -13.468 4.357 5.069 1.00 98.00 114 LEU A C 1
ATOM 932 O O . LEU A 1 114 ? -13.693 5.522 4.768 1.00 98.00 114 LEU A O 1
ATOM 936 N N . ASN A 1 115 ? -14.313 3.370 4.762 1.00 97.62 115 ASN A N 1
ATOM 937 C CA . ASN A 1 115 ? -15.608 3.589 4.107 1.00 97.62 115 ASN A CA 1
ATOM 938 C C . ASN A 1 115 ? -16.717 4.053 5.067 1.00 97.62 115 ASN A C 1
ATOM 940 O O . ASN A 1 115 ? -17.781 4.474 4.620 1.00 97.62 115 ASN A O 1
ATOM 944 N N . ALA A 1 116 ? -16.501 4.005 6.386 1.00 94.44 116 ALA A N 1
ATOM 945 C CA . ALA A 1 116 ? -17.511 4.418 7.364 1.00 94.44 116 ALA A CA 1
ATOM 946 C C . ALA A 1 116 ? -17.769 5.939 7.386 1.00 94.44 116 ALA A C 1
ATOM 948 O O . ALA A 1 116 ? -18.712 6.392 8.035 1.00 94.44 116 ALA A O 1
ATOM 949 N N . ARG A 1 117 ? -16.913 6.733 6.734 1.00 89.75 117 ARG A N 1
ATOM 950 C CA . ARG A 1 117 ? -17.032 8.188 6.604 1.00 89.75 117 ARG A CA 1
ATOM 951 C C . ARG A 1 117 ? -16.241 8.673 5.396 1.00 89.75 117 ARG A C 1
ATOM 953 O O . ARG A 1 117 ? -15.323 8.003 4.947 1.00 89.75 117 ARG A O 1
ATOM 960 N N . GLU A 1 118 ? -16.539 9.877 4.928 1.00 92.75 118 GLU A N 1
ATOM 961 C CA . GLU A 1 118 ? -15.717 10.520 3.906 1.00 92.75 118 GLU A CA 1
ATOM 962 C C . GLU A 1 118 ? -14.299 10.816 4.431 1.00 92.75 118 GLU A C 1
ATOM 964 O O . GLU A 1 118 ? -14.126 11.253 5.578 1.00 92.75 118 GLU A O 1
ATOM 969 N N . LEU A 1 119 ? -13.282 10.582 3.591 1.00 97.81 119 LEU A N 1
ATOM 970 C CA . LEU A 1 119 ? -11.886 10.825 3.951 1.00 97.81 119 LEU A CA 1
ATOM 971 C C . LEU A 1 119 ? -11.577 12.331 3.907 1.00 97.81 119 LEU A C 1
ATOM 973 O O . LEU A 1 119 ? -11.823 12.974 2.881 1.00 97.81 119 LEU A O 1
ATOM 977 N N . PRO A 1 120 ? -11.004 12.913 4.977 1.00 97.94 120 PRO A N 1
ATOM 978 C CA . PRO A 1 120 ? -10.644 14.322 5.009 1.00 97.94 120 PRO A CA 1
ATOM 979 C C . PRO A 1 120 ? -9.633 14.682 3.923 1.00 97.94 120 PRO A C 1
ATOM 981 O O . PRO A 1 120 ? -8.544 14.112 3.843 1.00 97.94 120 PRO A O 1
ATOM 984 N N . LEU A 1 121 ? -9.965 15.709 3.147 1.00 98.25 121 LEU A N 1
ATOM 985 C CA . LEU A 1 121 ? -9.116 16.233 2.082 1.00 98.25 121 LEU A CA 1
ATOM 986 C C . LEU A 1 121 ? -7.673 16.575 2.516 1.00 98.25 121 LEU A C 1
ATOM 988 O O . LEU A 1 121 ? -6.769 16.268 1.744 1.00 98.25 121 LEU A O 1
ATOM 992 N N . PRO A 1 122 ? -7.396 17.134 3.716 1.00 98.38 122 PRO A N 1
ATOM 993 C CA . PRO A 1 122 ? -6.015 17.372 4.148 1.00 98.38 122 PRO A CA 1
ATOM 994 C C . PRO A 1 122 ? -5.189 16.087 4.291 1.00 98.38 122 PRO A C 1
ATOM 996 O O . PRO A 1 122 ? -4.022 16.063 3.909 1.00 98.38 122 PRO A O 1
ATOM 999 N N . LEU A 1 123 ? -5.797 14.997 4.776 1.00 98.44 123 LEU A N 1
ATOM 1000 C CA . LEU A 1 123 ? -5.125 13.697 4.864 1.00 98.44 123 LEU A CA 1
ATOM 1001 C C . LEU A 1 123 ? -4.878 13.114 3.469 1.00 98.44 123 LEU A C 1
ATOM 1003 O O . LEU A 1 123 ? -3.810 12.562 3.213 1.00 98.44 123 LEU A O 1
ATOM 1007 N N . LEU A 1 124 ? -5.820 13.293 2.540 1.00 98.62 124 LEU A N 1
ATOM 1008 C CA . LEU A 1 124 ? -5.599 12.919 1.143 1.00 98.62 124 LEU A CA 1
ATOM 1009 C C . LEU A 1 124 ? -4.477 13.740 0.507 1.00 98.62 124 LEU A C 1
ATOM 1011 O O . LEU A 1 124 ? -3.626 13.168 -0.155 1.00 98.62 124 LEU A O 1
ATOM 1015 N N . SER A 1 125 ? -4.406 15.048 0.750 1.00 98.50 125 SER A N 1
ATOM 1016 C CA . SER A 1 125 ? -3.297 15.874 0.260 1.00 98.50 125 SER A CA 1
ATOM 1017 C C . SER A 1 125 ? -1.944 15.416 0.817 1.00 98.50 125 SER A C 1
ATOM 1019 O O . SER A 1 125 ? -0.944 15.501 0.109 1.00 98.50 125 SER A O 1
ATOM 1021 N N . GLN A 1 126 ? -1.904 14.936 2.064 1.00 98.50 126 GLN A N 1
ATOM 1022 C CA . GLN A 1 126 ? -0.685 14.470 2.729 1.00 98.50 126 GLN A CA 1
ATOM 1023 C C . GLN A 1 126 ? -0.205 13.104 2.218 1.00 98.50 126 GLN A C 1
ATOM 1025 O O . GLN A 1 126 ? 0.999 12.895 2.068 1.00 98.50 126 GLN A O 1
ATOM 1030 N N . TYR A 1 127 ? -1.126 12.161 2.000 1.00 98.62 127 TYR A N 1
ATOM 1031 C CA . TYR A 1 127 ? -0.788 10.759 1.720 1.00 98.62 127 TYR A CA 1
ATOM 1032 C C . TYR A 1 127 ? -1.064 10.322 0.277 1.00 98.62 127 TYR A C 1
ATOM 1034 O O . TYR A 1 127 ? -0.456 9.369 -0.190 1.00 98.62 127 TYR A O 1
ATOM 1042 N N . PHE A 1 128 ? -1.942 11.019 -0.439 1.00 98.56 128 PHE A N 1
ATOM 1043 C CA . PHE A 1 128 ? -2.347 10.739 -1.817 1.00 98.56 128 PHE A CA 1
ATOM 1044 C C . PHE A 1 128 ? -2.437 12.038 -2.647 1.00 98.56 128 PHE A C 1
ATOM 1046 O O . PHE A 1 128 ? -3.508 12.374 -3.159 1.00 98.56 128 PHE A O 1
ATOM 1053 N N . PRO A 1 129 ? -1.345 12.813 -2.791 1.00 98.38 129 PRO A N 1
ATOM 1054 C CA . PRO A 1 129 ? -1.396 14.154 -3.383 1.00 98.38 129 PRO A CA 1
ATOM 1055 C C . PRO A 1 129 ? -1.920 14.168 -4.829 1.00 98.38 129 PRO A C 1
ATOM 1057 O O . PRO A 1 129 ? -2.686 15.053 -5.199 1.00 98.38 129 PRO A O 1
ATOM 1060 N N . ILE A 1 130 ? -1.573 13.163 -5.642 1.00 98.25 130 ILE A N 1
ATOM 1061 C CA . ILE A 1 130 ? -2.060 13.050 -7.029 1.00 98.25 130 ILE A CA 1
ATOM 1062 C C . ILE A 1 130 ? -3.574 12.798 -7.049 1.00 98.25 130 ILE A C 1
ATOM 1064 O O . ILE A 1 130 ? -4.314 13.440 -7.797 1.00 98.25 130 ILE A O 1
ATOM 1068 N N . GLN A 1 131 ? -4.053 11.875 -6.215 1.00 98.62 131 GLN A N 1
ATOM 1069 C CA . GLN A 1 131 ? -5.471 11.530 -6.139 1.00 98.62 131 GLN A CA 1
ATOM 1070 C C . GLN A 1 131 ? -6.288 12.664 -5.517 1.00 98.62 131 GLN A C 1
ATOM 1072 O O . GLN A 1 131 ? -7.418 12.895 -5.940 1.00 98.62 131 GLN A O 1
ATOM 1077 N N . TYR A 1 132 ? -5.723 13.399 -4.556 1.00 98.69 132 TYR A N 1
ATOM 1078 C CA . TYR A 1 132 ? -6.327 14.596 -3.978 1.00 98.69 132 TYR A CA 1
ATOM 1079 C C . TYR A 1 132 ? -6.680 15.619 -5.066 1.00 98.69 132 TYR A C 1
ATOM 1081 O O . TYR A 1 132 ? -7.832 16.049 -5.137 1.00 98.69 132 TYR A O 1
ATOM 1089 N N . GLU A 1 133 ? -5.747 15.939 -5.970 1.00 98.56 133 GLU A N 1
ATOM 1090 C CA . GLU A 1 133 ? -6.010 16.854 -7.091 1.00 98.56 133 GLU A CA 1
ATOM 1091 C C . GLU A 1 133 ? -7.126 16.333 -8.011 1.00 98.56 133 GLU A C 1
ATOM 1093 O O . GLU A 1 133 ? -8.006 17.083 -8.442 1.00 98.56 133 GLU A O 1
ATOM 1098 N N . LYS A 1 134 ? -7.158 15.020 -8.275 1.00 98.50 134 LYS A N 1
ATOM 1099 C CA . LYS A 1 134 ? -8.222 14.399 -9.082 1.00 98.50 134 LYS A CA 1
ATOM 1100 C C . LYS A 1 134 ? -9.587 14.453 -8.394 1.00 98.50 134 LYS A C 1
ATOM 1102 O O . LYS A 1 134 ? -10.577 14.732 -9.069 1.00 98.50 134 LYS A O 1
ATOM 1107 N N . ILE A 1 135 ? -9.649 14.228 -7.082 1.00 98.44 135 ILE A N 1
ATOM 1108 C CA . ILE A 1 135 ? -10.878 14.339 -6.280 1.00 98.44 135 ILE A CA 1
ATOM 1109 C C . ILE A 1 135 ? -11.379 15.784 -6.295 1.00 98.44 135 ILE A C 1
ATOM 1111 O O . ILE A 1 135 ? -12.545 16.032 -6.596 1.00 98.44 135 ILE A O 1
ATOM 1115 N N . ARG A 1 136 ? -10.486 16.756 -6.068 1.00 98.25 136 ARG A N 1
ATOM 1116 C CA . ARG A 1 136 ? -10.793 18.195 -6.141 1.00 98.25 136 ARG A CA 1
ATOM 1117 C C . ARG A 1 136 ? -11.339 18.617 -7.504 1.00 98.25 136 ARG A C 1
ATOM 1119 O O . ARG A 1 136 ? -12.183 19.506 -7.564 1.00 98.25 136 ARG A O 1
ATOM 1126 N N . ALA A 1 137 ? -10.872 17.982 -8.575 1.00 98.19 137 ALA A N 1
ATOM 1127 C CA . ALA A 1 137 ? -11.331 18.218 -9.939 1.00 98.19 137 ALA A CA 1
ATOM 1128 C C . ALA A 1 137 ? -12.580 17.401 -10.338 1.00 98.19 137 ALA A C 1
ATOM 1130 O O . ALA A 1 137 ? -12.978 17.457 -11.501 1.00 98.19 137 ALA A O 1
ATOM 1131 N N . GLY A 1 138 ? -13.169 16.608 -9.433 1.00 97.88 138 GLY A N 1
ATOM 1132 C CA . GLY A 1 138 ? -14.322 15.746 -9.728 1.00 97.88 138 GLY A CA 1
ATOM 1133 C C . GLY A 1 138 ? -14.014 14.568 -10.664 1.00 97.88 138 GLY A C 1
ATOM 1134 O O . GLY A 1 138 ? -14.925 13.993 -11.252 1.00 97.88 138 GLY A O 1
ATOM 1135 N N . LYS A 1 139 ? -12.734 14.214 -10.831 1.00 98.31 139 LYS A N 1
ATOM 1136 C CA . LYS A 1 139 ? -12.256 13.143 -11.728 1.00 98.31 139 LYS A CA 1
ATOM 1137 C C . LYS A 1 139 ? -12.061 11.801 -11.023 1.00 98.31 139 LYS A C 1
ATOM 1139 O O . LYS A 1 139 ? -11.830 10.797 -11.691 1.00 98.31 139 LYS A O 1
ATOM 1144 N N . LEU A 1 140 ? -12.119 11.787 -9.694 1.00 98.44 140 LEU A N 1
ATOM 1145 C CA . LEU A 1 140 ? -11.957 10.597 -8.867 1.00 98.44 140 LEU A CA 1
ATOM 1146 C C . LEU A 1 140 ? -12.917 10.666 -7.677 1.00 98.44 140 LEU A C 1
ATOM 1148 O O . LEU A 1 140 ? -13.123 11.732 -7.101 1.00 98.44 140 LEU A O 1
ATOM 1152 N N . VAL A 1 141 ? -13.501 9.526 -7.313 1.00 97.88 141 VAL A N 1
ATOM 1153 C CA . VAL A 1 141 ? -14.374 9.413 -6.138 1.00 97.88 141 VAL A CA 1
ATOM 1154 C C . VAL A 1 141 ? -13.523 9.292 -4.873 1.00 97.88 141 VAL A C 1
ATOM 1156 O O . VAL A 1 141 ? -12.525 8.573 -4.859 1.00 97.88 141 VAL A O 1
ATOM 1159 N N . ASN A 1 142 ? -13.932 9.969 -3.800 1.00 97.94 142 ASN A N 1
ATOM 1160 C CA . ASN A 1 142 ? -13.260 9.936 -2.502 1.00 97.94 142 ASN A CA 1
ATOM 1161 C C . ASN A 1 142 ? -13.620 8.668 -1.699 1.00 97.94 142 ASN A C 1
ATOM 1163 O O . ASN A 1 142 ? -14.434 8.716 -0.780 1.00 97.94 142 ASN A O 1
ATOM 1167 N N . ASN A 1 143 ? -13.049 7.520 -2.075 1.00 97.44 143 ASN A N 1
ATOM 1168 C CA . ASN A 1 143 ? -13.148 6.268 -1.316 1.00 97.44 143 ASN A CA 1
ATOM 1169 C C . ASN A 1 143 ? -11.854 5.433 -1.446 1.00 97.44 143 ASN A C 1
ATOM 1171 O O . ASN A 1 143 ? -11.109 5.608 -2.418 1.00 97.44 143 ASN A O 1
ATOM 1175 N N . PRO A 1 144 ? -11.543 4.551 -0.477 1.00 98.44 144 PRO A N 1
ATOM 1176 C CA . PRO A 1 144 ? -10.278 3.822 -0.454 1.00 98.44 144 PRO A CA 1
ATOM 1177 C C . PRO A 1 144 ? -10.062 2.926 -1.684 1.00 98.44 144 PRO A C 1
ATOM 1179 O O . PRO A 1 144 ? -8.948 2.872 -2.202 1.00 98.44 144 PRO A O 1
ATOM 1182 N N . GLU A 1 145 ? -11.092 2.267 -2.219 1.00 98.31 145 GLU A N 1
ATOM 1183 C CA . GLU A 1 145 ? -10.957 1.409 -3.403 1.00 98.31 145 GLU A CA 1
ATOM 1184 C C . GLU A 1 145 ? -10.589 2.202 -4.665 1.00 98.31 145 GLU A C 1
ATOM 1186 O O . GLU A 1 145 ? -9.788 1.737 -5.480 1.00 98.31 145 GLU A O 1
ATOM 1191 N N . ALA A 1 146 ? -11.161 3.395 -4.838 1.00 98.31 146 ALA A N 1
ATOM 1192 C CA . ALA A 1 146 ? -10.846 4.298 -5.938 1.00 98.31 146 ALA A CA 1
ATOM 1193 C C . ALA A 1 146 ? -9.419 4.841 -5.811 1.00 98.31 146 ALA A C 1
ATOM 1195 O O . ALA A 1 146 ? -8.693 4.847 -6.804 1.00 98.31 146 ALA A O 1
ATOM 1196 N N . LEU A 1 147 ? -8.990 5.209 -4.598 1.00 98.69 147 LEU A N 1
ATOM 1197 C CA . LEU A 1 147 ? -7.614 5.633 -4.319 1.00 98.69 147 LEU A CA 1
ATOM 1198 C C . LEU A 1 147 ? -6.601 4.538 -4.672 1.00 98.69 147 LEU A C 1
ATOM 1200 O O . LEU A 1 147 ? -5.617 4.813 -5.355 1.00 98.69 147 LEU A O 1
ATOM 1204 N N . ILE A 1 148 ? -6.863 3.287 -4.275 1.00 98.62 148 ILE A N 1
ATOM 1205 C CA . ILE A 1 148 ? -5.997 2.144 -4.600 1.00 98.62 148 ILE A CA 1
ATOM 1206 C C . ILE A 1 148 ? -5.891 1.953 -6.115 1.00 98.62 148 ILE A C 1
ATOM 1208 O O . ILE A 1 148 ? -4.790 1.841 -6.655 1.00 98.62 148 ILE A O 1
ATOM 1212 N N . LYS A 1 149 ? -7.035 1.902 -6.809 1.00 98.44 149 LYS A N 1
ATOM 1213 C CA . LYS A 1 149 ? -7.071 1.678 -8.261 1.00 98.44 149 LYS A CA 1
ATOM 1214 C C . LYS A 1 149 ? -6.369 2.796 -9.021 1.00 98.44 149 LYS A C 1
ATOM 1216 O O . LYS A 1 149 ? -5.626 2.507 -9.954 1.00 98.44 149 LYS A O 1
ATOM 1221 N N . ASP A 1 150 ? -6.585 4.045 -8.621 1.00 98.56 150 ASP A N 1
ATOM 1222 C CA . ASP A 1 150 ? -5.960 5.198 -9.260 1.00 98.56 150 ASP A CA 1
ATOM 1223 C C . ASP A 1 150 ? -4.445 5.237 -9.013 1.00 98.56 150 ASP A C 1
ATOM 1225 O O . ASP A 1 150 ? -3.691 5.453 -9.957 1.00 98.56 150 ASP A O 1
ATOM 1229 N N . HIS A 1 151 ? -3.982 4.917 -7.797 1.00 98.12 151 HIS A N 1
ATOM 1230 C CA . HIS A 1 151 ? -2.548 4.836 -7.481 1.00 98.12 151 HIS A CA 1
ATOM 1231 C C . HIS A 1 151 ? -1.827 3.760 -8.308 1.00 98.12 151 HIS A C 1
ATOM 1233 O O . HIS A 1 151 ? -0.737 3.996 -8.822 1.00 98.12 151 HIS A O 1
ATOM 1239 N N . ILE A 1 152 ? -2.453 2.596 -8.526 1.00 97.31 152 ILE A N 1
ATOM 1240 C CA . ILE A 1 152 ? -1.941 1.581 -9.470 1.00 97.31 152 ILE A CA 1
ATOM 1241 C C . ILE A 1 152 ? -1.999 2.103 -10.915 1.00 97.31 152 ILE A C 1
ATOM 1243 O O . ILE A 1 152 ? -1.090 1.860 -11.713 1.00 97.31 152 ILE A O 1
ATOM 1247 N N . GLY A 1 153 ? -3.065 2.828 -11.259 1.00 96.56 153 GLY A N 1
ATOM 1248 C CA . GLY A 1 153 ? -3.268 3.451 -12.565 1.00 96.56 153 GLY A CA 1
ATOM 1249 C C . GLY A 1 153 ? -2.140 4.399 -12.972 1.00 96.56 153 GLY A C 1
ATOM 1250 O O . GLY A 1 153 ? -1.794 4.434 -14.152 1.00 96.56 153 GLY A O 1
ATOM 1251 N N . GLU A 1 154 ? -1.500 5.086 -12.023 1.00 95.44 154 GLU A N 1
ATOM 1252 C CA . GLU A 1 154 ? -0.326 5.931 -12.291 1.00 95.44 154 GLU A CA 1
ATOM 1253 C C . GLU A 1 154 ? 0.851 5.135 -12.869 1.00 95.44 154 GLU A C 1
ATOM 1255 O O . GLU A 1 154 ? 1.521 5.587 -13.803 1.00 95.44 154 GLU A O 1
ATOM 1260 N N . ILE A 1 155 ? 1.059 3.902 -12.394 1.00 94.62 155 ILE A N 1
ATOM 1261 C CA . ILE A 1 155 ? 2.061 3.004 -12.976 1.00 94.62 155 ILE A CA 1
ATOM 1262 C C . ILE A 1 155 ? 1.657 2.636 -14.401 1.00 94.62 155 ILE A C 1
ATOM 1264 O O . ILE A 1 155 ? 2.474 2.735 -15.309 1.00 94.62 155 ILE A O 1
ATOM 1268 N N . LEU A 1 156 ? 0.398 2.274 -14.646 1.00 92.44 156 LEU A N 1
ATOM 1269 C CA . LEU A 1 156 ? -0.067 1.936 -15.997 1.00 92.44 156 LEU A CA 1
ATOM 1270 C C . LEU A 1 156 ? 0.052 3.121 -16.966 1.00 92.44 156 LEU A C 1
ATOM 1272 O O . LEU A 1 156 ? 0.476 2.940 -18.107 1.00 92.44 156 LEU A O 1
ATOM 1276 N N . ALA A 1 157 ? -0.247 4.339 -16.510 1.00 92.88 157 ALA A N 1
ATOM 1277 C CA . ALA A 1 157 ? -0.095 5.561 -17.294 1.00 92.88 157 ALA A CA 1
ATOM 1278 C C . ALA A 1 157 ? 1.366 5.798 -17.709 1.00 92.88 157 ALA A C 1
ATOM 1280 O O . ALA A 1 157 ? 1.623 6.230 -18.836 1.00 92.88 157 ALA A O 1
ATOM 1281 N N . LYS A 1 158 ? 2.322 5.447 -16.839 1.00 92.62 158 LYS A N 1
ATOM 1282 C CA . LYS A 1 158 ? 3.761 5.487 -17.128 1.00 92.62 158 LYS A CA 1
ATOM 1283 C C . LYS A 1 158 ? 4.137 4.613 -18.331 1.00 92.62 158 LYS A C 1
ATOM 1285 O O . LYS A 1 158 ? 4.840 5.080 -19.223 1.00 92.62 158 LYS A O 1
ATOM 1290 N N . TYR A 1 159 ? 3.661 3.366 -18.370 1.00 92.06 159 TYR A N 1
ATOM 1291 C CA . TYR A 1 159 ? 3.935 2.444 -19.483 1.00 92.06 159 TYR A CA 1
ATOM 1292 C C . TYR A 1 159 ? 3.164 2.841 -20.743 1.00 92.06 159 TYR A C 1
ATOM 1294 O O . TYR A 1 159 ? 3.729 2.826 -21.832 1.00 92.06 159 TYR A O 1
ATOM 1302 N N . HIS A 1 160 ? 1.915 3.291 -20.596 1.00 91.25 160 HIS A N 1
ATOM 1303 C CA . HIS A 1 160 ? 1.116 3.793 -21.716 1.00 91.25 160 HIS A CA 1
ATOM 1304 C C . HIS A 1 160 ? 1.767 4.993 -22.409 1.00 91.25 160 HIS A C 1
ATOM 1306 O O . HIS A 1 160 ? 1.757 5.085 -23.633 1.00 91.25 160 HIS A O 1
ATOM 1312 N N . PHE A 1 161 ? 2.368 5.907 -21.641 1.00 91.69 161 PHE A N 1
ATOM 1313 C CA . PHE A 1 161 ? 3.130 7.033 -22.186 1.00 91.69 161 PHE A CA 1
ATOM 1314 C C . PHE A 1 161 ? 4.289 6.567 -23.079 1.00 91.69 161 PHE A C 1
ATOM 1316 O O . PHE A 1 161 ? 4.504 7.136 -24.148 1.00 91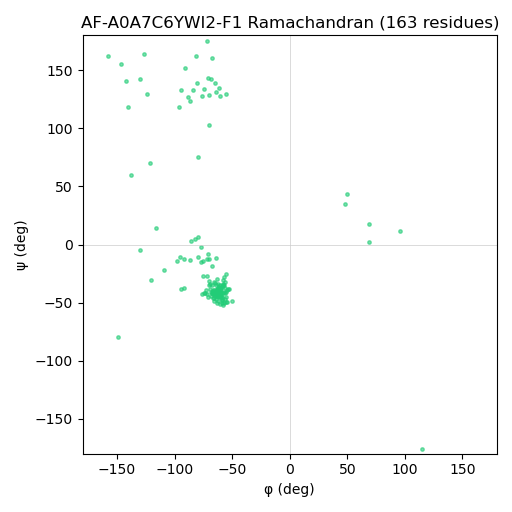.69 161 PHE A O 1
ATOM 1323 N N . ALA A 1 162 ? 5.007 5.524 -22.660 1.00 90.00 162 ALA A N 1
ATOM 1324 C CA . ALA A 1 162 ? 6.145 4.98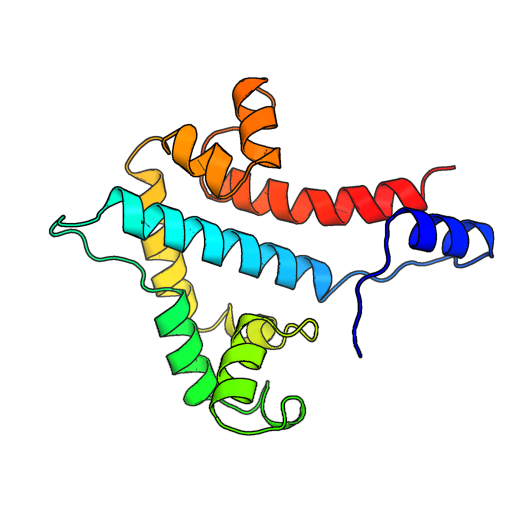9 -23.398 1.00 90.00 162 ALA A CA 1
ATOM 1325 C C . ALA A 1 162 ? 5.747 4.268 -24.694 1.00 90.00 162 ALA A C 1
ATOM 1327 O O . ALA A 1 162 ? 6.498 4.301 -25.661 1.00 90.00 162 ALA A O 1
ATOM 1328 N N . THR A 1 163 ? 4.573 3.635 -24.732 1.00 89.06 163 THR A N 1
ATOM 1329 C CA . THR A 1 163 ? 4.125 2.843 -25.890 1.00 89.06 163 THR A CA 1
ATOM 1330 C C . THR A 1 163 ? 3.297 3.624 -26.905 1.00 89.06 163 THR A C 1
ATOM 1332 O O . THR A 1 163 ? 3.036 3.119 -27.994 1.00 89.06 163 THR A O 1
ATOM 1335 N N . LYS A 1 164 ? 2.838 4.836 -26.572 1.00 84.00 164 LYS A N 1
ATOM 1336 C CA . LYS A 1 164 ? 2.213 5.715 -27.570 1.00 84.00 164 LYS A CA 1
ATOM 1337 C C . LYS A 1 164 ? 3.273 6.241 -28.536 1.00 84.00 164 LYS A C 1
ATOM 1339 O O . LYS A 1 164 ? 4.362 6.521 -28.051 1.00 84.00 164 LYS A O 1
ATOM 1344 N N . PRO A 1 165 ? 2.985 6.405 -29.837 1.00 67.31 165 PRO A N 1
ATOM 1345 C CA . PRO A 1 165 ? 3.859 7.120 -30.771 1.00 67.31 165 PRO A CA 1
ATOM 1346 C C . PRO A 1 165 ? 4.144 8.547 -30.292 1.00 67.31 165 PRO A C 1
ATOM 1348 O O . PRO A 1 165 ? 3.179 9.239 -29.896 1.00 67.31 165 PRO A O 1
#